Protein AF-A0A925HBS6-F1 (afdb_monomer_lite)

Secondary structure (DSSP, 8-state):
-EEEEEEEEEEEE-SSTT---EEEEEEEEETTS-TT-TTSEEEEEEEE-HHHHHHHHHHHHHHHHHHHHHHHHHHHHHH--

pLDDT: mean 77.02, std 11.72, range [42.59, 90.88]

Foldseek 3Di:
DKAKDKDFDPPPFPPDVPGRQTKIWIKIADPVDDPPDDPRIDTPGTRHGPVRSVVVNVVVVVVVVVVVVVVVVVVVVVVVD

Radius of gyration: 17.22 Å; chains: 1; bounding box: 37×28×55 Å

Structure (mmCIF, N/CA/C/O backbone):
data_AF-A0A925HBS6-F1
#
_entry.id   AF-A0A925HBS6-F1
#
loop_
_atom_site.group_PDB
_atom_site.id
_atom_site.type_symbol
_atom_site.label_atom_id
_atom_site.label_alt_id
_atom_site.label_comp_id
_atom_site.label_asym_id
_atom_site.label_entity_id
_atom_site.label_seq_id
_atom_site.pdbx_PDB_ins_code
_atom_site.Cartn_x
_atom_site.Cartn_y
_atom_site.Cartn_z
_atom_site.occupancy
_atom_site.B_iso_or_equiv
_atom_site.auth_seq_id
_atom_site.auth_comp_id
_atom_site.auth_asym_id
_atom_site.auth_atom_id
_atom_site.pdbx_PDB_model_num
ATOM 1 N N . MET A 1 1 ? 5.685 -7.195 -11.684 1.00 76.81 1 MET A N 1
ATOM 2 C CA . MET A 1 1 ? 5.339 -5.824 -11.263 1.00 76.81 1 MET A CA 1
ATOM 3 C C . MET A 1 1 ? 4.730 -5.927 -9.880 1.00 76.81 1 MET A C 1
ATOM 5 O O . MET A 1 1 ? 4.082 -6.940 -9.611 1.00 76.81 1 MET A O 1
ATOM 9 N N . PHE A 1 2 ? 5.025 -4.991 -8.984 1.00 81.31 2 PHE A N 1
ATOM 10 C CA . PHE A 1 2 ? 4.430 -5.010 -7.655 1.00 81.31 2 PHE A CA 1
ATOM 11 C C . PHE A 1 2 ? 3.399 -3.887 -7.564 1.00 81.31 2 PHE A C 1
ATOM 13 O O . PHE A 1 2 ? 3.450 -2.905 -8.288 1.00 81.31 2 PHE A O 1
ATOM 20 N N . ILE A 1 3 ? 2.382 -4.081 -6.737 1.00 81.50 3 ILE A N 1
ATOM 21 C CA . ILE A 1 3 ? 1.443 -3.021 -6.386 1.00 81.50 3 ILE A CA 1
ATOM 22 C C . ILE A 1 3 ? 1.416 -2.948 -4.874 1.00 81.50 3 ILE A C 1
ATOM 24 O O . ILE A 1 3 ? 1.231 -3.965 -4.197 1.00 81.50 3 ILE A O 1
ATOM 28 N N . TYR A 1 4 ? 1.599 -1.745 -4.352 1.00 85.88 4 TYR A N 1
ATOM 29 C CA . TYR A 1 4 ? 1.483 -1.461 -2.934 1.00 85.88 4 TYR A CA 1
ATOM 30 C C . TYR A 1 4 ? 0.070 -0.948 -2.6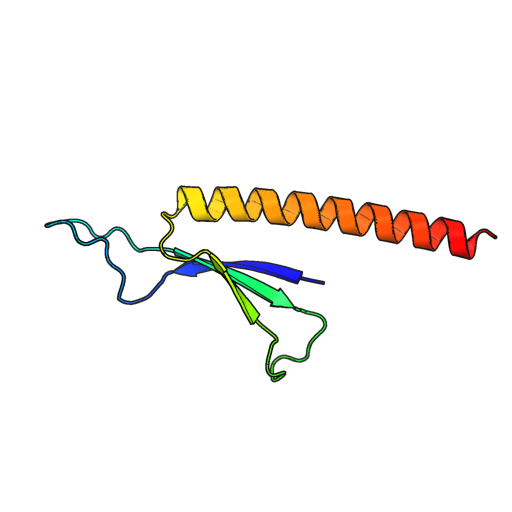52 1.00 85.88 4 TYR A C 1
ATOM 32 O O . TYR A 1 4 ? -0.436 -0.074 -3.350 1.00 85.88 4 TYR A O 1
ATOM 40 N N . THR A 1 5 ? -0.591 -1.521 -1.649 1.00 85.25 5 THR A N 1
ATOM 41 C CA . THR A 1 5 ? -1.978 -1.186 -1.286 1.00 85.25 5 THR A CA 1
ATOM 42 C C . THR A 1 5 ? -2.111 -0.914 0.207 1.00 85.25 5 THR A C 1
ATOM 44 O O . THR A 1 5 ? -1.517 -1.624 1.023 1.00 85.25 5 THR A O 1
ATOM 47 N N . VAL A 1 6 ? -2.883 0.121 0.555 1.00 86.88 6 VAL A N 1
ATOM 48 C CA . VAL A 1 6 ? -3.308 0.386 1.932 1.00 86.88 6 VAL A CA 1
ATOM 49 C C . VAL A 1 6 ? -4.494 -0.526 2.225 1.00 86.88 6 VAL A C 1
ATOM 51 O O . VAL A 1 6 ? -5.463 -0.554 1.468 1.00 86.88 6 VAL A O 1
ATOM 54 N N . GLN A 1 7 ? -4.438 -1.266 3.327 1.00 86.12 7 GLN A N 1
ATOM 55 C CA . GLN A 1 7 ? -5.554 -2.078 3.795 1.00 86.12 7 GLN A CA 1
ATOM 56 C C . GLN A 1 7 ? -5.867 -1.757 5.255 1.00 86.12 7 GLN A C 1
ATOM 58 O O . GLN A 1 7 ? -4.988 -1.834 6.111 1.00 86.12 7 GLN A O 1
ATOM 63 N N . ALA A 1 8 ? -7.133 -1.460 5.545 1.00 84.19 8 ALA A N 1
ATOM 64 C CA . ALA A 1 8 ? -7.626 -1.348 6.913 1.00 84.19 8 ALA A CA 1
ATOM 65 C C . ALA A 1 8 ? -7.484 -2.689 7.654 1.00 84.19 8 ALA A C 1
ATOM 67 O O . ALA A 1 8 ? -7.779 -3.7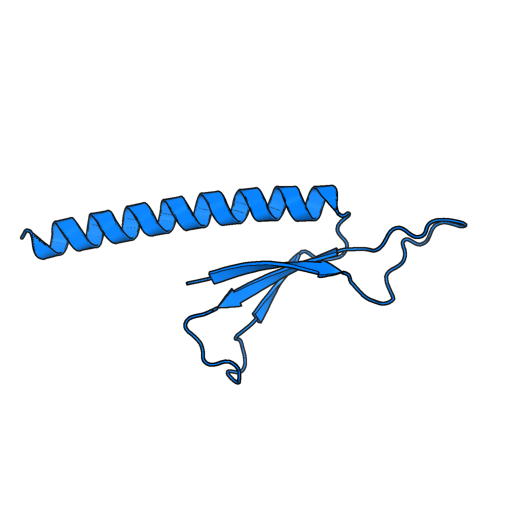55 7.104 1.00 84.19 8 ALA A O 1
ATOM 68 N N . MET A 1 9 ? -7.033 -2.645 8.905 1.00 82.56 9 MET A N 1
ATOM 69 C CA . MET A 1 9 ? -6.922 -3.812 9.771 1.00 82.56 9 MET A CA 1
ATOM 70 C C . MET A 1 9 ? -8.212 -3.986 10.577 1.00 82.56 9 MET A C 1
ATOM 72 O O . MET A 1 9 ? -8.444 -3.231 11.523 1.00 82.56 9 MET A O 1
ATOM 76 N N . PRO A 1 10 ? -9.058 -4.982 10.252 1.00 70.00 10 PRO A N 1
ATOM 77 C CA . PRO A 1 10 ? -10.255 -5.236 11.040 1.00 70.00 10 PRO A CA 1
ATOM 78 C C . PRO A 1 10 ? -9.862 -5.648 12.465 1.00 70.00 10 PRO A C 1
ATOM 80 O O . PRO A 1 10 ? -8.959 -6.461 12.657 1.00 70.00 10 PRO A O 1
ATOM 83 N N . GLY A 1 11 ? -10.526 -5.070 13.468 1.00 67.94 11 GLY A N 1
ATOM 84 C CA . GLY A 1 11 ? -10.312 -5.396 14.884 1.00 67.94 11 GLY A CA 1
ATOM 85 C C . GLY A 1 11 ? -9.131 -4.692 15.565 1.00 67.94 11 GLY A C 1
ATOM 86 O O . GLY A 1 11 ? -9.039 -4.750 16.787 1.00 67.94 11 GLY A O 1
ATOM 87 N N . GLN A 1 12 ? -8.273 -3.975 14.830 1.00 62.31 12 GLN A N 1
ATOM 88 C CA . GLN A 1 12 ? -7.290 -3.063 15.425 1.00 62.31 12 GLN A CA 1
ATOM 89 C C . GLN A 1 12 ? -7.837 -1.636 15.434 1.00 62.31 12 GLN A C 1
ATOM 91 O O . GLN A 1 12 ? -7.473 -0.802 14.607 1.00 62.31 12 GLN A O 1
ATOM 96 N N . LYS A 1 13 ? -8.755 -1.382 16.372 1.00 60.84 13 LYS A N 1
ATOM 97 C CA . LYS A 1 13 ? -9.060 -0.020 16.821 1.00 60.84 13 LYS A CA 1
ATOM 98 C C . LYS A 1 13 ? -7.955 0.391 17.797 1.00 60.84 13 LYS A C 1
ATOM 100 O O . LYS A 1 13 ? -7.557 -0.434 18.625 1.00 60.84 13 LYS A O 1
ATOM 105 N N . ALA A 1 14 ? -7.415 1.601 17.672 1.00 54.41 14 ALA A N 1
ATOM 106 C CA . ALA A 1 14 ? -6.413 2.104 18.607 1.00 54.41 14 ALA A CA 1
ATOM 107 C C . ALA A 1 14 ? -6.937 1.975 20.051 1.00 54.41 14 ALA A C 1
ATOM 109 O O . ALA A 1 14 ? -8.072 2.343 20.343 1.00 54.41 14 ALA A O 1
ATOM 110 N N . LYS A 1 15 ? -6.139 1.385 20.951 1.00 51.84 15 LYS A N 1
ATOM 111 C CA . LYS A 1 15 ? -6.477 1.250 22.376 1.00 51.84 15 LYS A CA 1
ATOM 112 C C . LYS A 1 15 ? -6.393 2.622 23.058 1.00 51.84 15 LYS A C 1
ATOM 114 O O . LYS A 1 15 ? -5.435 2.881 23.771 1.00 51.84 15 LYS A O 1
ATOM 119 N N . PHE A 1 16 ? -7.366 3.490 22.829 1.00 47.38 16 PHE A N 1
ATOM 120 C CA . PHE A 1 16 ? -7.629 4.657 23.665 1.00 47.38 16 PHE A CA 1
ATOM 121 C C . PHE A 1 16 ? -9.142 4.777 23.847 1.00 47.38 16 PHE A C 1
ATOM 123 O O . PHE A 1 16 ? -9.905 4.561 22.903 1.00 47.38 16 PHE A O 1
ATOM 130 N N . GLU A 1 17 ? -9.580 5.035 25.081 1.00 42.59 17 GLU A N 1
ATOM 131 C CA . GLU A 1 17 ? -10.995 5.219 25.414 1.00 42.59 17 GLU A CA 1
ATOM 132 C C . GLU A 1 17 ? -11.591 6.329 24.539 1.00 42.59 17 GLU A C 1
ATOM 134 O O . GLU A 1 17 ? -11.271 7.502 24.700 1.00 42.59 17 GLU A O 1
ATOM 139 N N . GLY A 1 18 ? -12.437 5.938 23.583 1.00 53.44 18 GLY A N 1
ATOM 140 C CA . GLY A 1 18 ? -13.156 6.850 22.691 1.00 53.44 18 GLY A CA 1
ATOM 141 C C . GLY A 1 18 ? -12.665 6.902 21.243 1.00 53.44 18 GLY A C 1
ATOM 142 O O . GLY A 1 18 ? -13.355 7.491 20.413 1.00 53.44 18 GLY A O 1
ATOM 143 N N . ASP A 1 19 ? -11.545 6.262 20.896 1.00 52.22 19 ASP A N 1
ATOM 144 C CA . ASP A 1 19 ? -10.960 6.428 19.565 1.00 52.22 19 ASP A CA 1
ATOM 145 C C . ASP A 1 19 ? -11.356 5.303 18.586 1.00 52.22 19 ASP A C 1
ATOM 147 O O . ASP A 1 19 ? -11.145 4.109 18.814 1.00 52.22 19 ASP A O 1
ATOM 151 N N . THR A 1 20 ? -11.954 5.692 17.458 1.00 56.34 20 THR A N 1
ATOM 152 C CA . THR A 1 20 ? -12.244 4.803 16.318 1.00 56.34 20 THR A CA 1
ATOM 153 C C . THR A 1 20 ? -11.146 4.872 15.261 1.00 56.34 20 THR A C 1
ATOM 155 O O . THR A 1 20 ? -11.395 4.582 14.094 1.00 56.34 20 THR A O 1
ATOM 158 N N . SER A 1 21 ? -9.915 5.197 15.658 1.00 65.62 21 SER A N 1
ATOM 159 C CA . SER A 1 21 ? -8.748 5.138 14.781 1.00 65.62 21 SER A CA 1
ATOM 160 C C . SER A 1 21 ? -8.520 3.708 14.287 1.00 65.62 21 SER A C 1
ATOM 162 O O . SER A 1 21 ? -8.092 2.808 15.020 1.00 65.62 21 SER A O 1
ATOM 164 N N . ILE A 1 22 ? -8.902 3.485 13.029 1.00 77.44 22 ILE A N 1
ATOM 165 C CA . ILE A 1 22 ? -8.665 2.256 12.278 1.00 77.44 22 ILE A CA 1
ATOM 166 C C . ILE A 1 22 ? -7.174 2.208 11.971 1.00 77.44 22 ILE A C 1
ATOM 168 O O . ILE A 1 22 ? -6.655 3.104 11.314 1.00 77.44 22 ILE A O 1
ATOM 172 N N . LYS A 1 23 ? -6.492 1.144 12.389 1.00 84.81 23 LYS A N 1
ATOM 173 C CA . LYS A 1 23 ? -5.110 0.914 11.966 1.00 84.81 23 LYS A CA 1
ATOM 174 C C . LYS A 1 23 ? -5.057 0.386 10.538 1.00 84.81 23 LYS A C 1
ATOM 176 O O . LYS A 1 23 ? -5.907 -0.397 10.106 1.00 84.81 23 LYS A O 1
ATOM 181 N N . TYR A 1 24 ? -4.019 0.764 9.813 1.00 85.12 24 TYR A N 1
ATOM 182 C CA . TYR A 1 24 ? -3.777 0.377 8.434 1.00 85.12 24 TYR A CA 1
ATOM 183 C C . TYR A 1 24 ? -2.511 -0.471 8.319 1.00 85.12 24 TYR A C 1
ATOM 185 O O . TYR A 1 24 ? -1.589 -0.404 9.130 1.00 85.12 24 TYR A O 1
ATOM 193 N N . ARG A 1 25 ? -2.467 -1.300 7.279 1.00 89.88 25 ARG A N 1
ATOM 194 C CA . ARG A 1 25 ? -1.272 -2.029 6.854 1.00 89.88 25 ARG A CA 1
ATOM 195 C C . ARG A 1 25 ? -0.991 -1.768 5.390 1.00 89.88 25 ARG A C 1
ATOM 197 O O . ARG A 1 25 ? -1.915 -1.579 4.599 1.00 89.88 25 ARG A O 1
ATOM 204 N N . ILE A 1 26 ? 0.276 -1.858 5.023 1.00 90.06 26 ILE A N 1
ATOM 205 C CA . ILE A 1 26 ? 0.708 -1.815 3.632 1.00 90.06 26 ILE A CA 1
ATOM 206 C C . ILE A 1 26 ? 0.987 -3.237 3.178 1.00 90.06 26 ILE A C 1
ATOM 208 O O . ILE A 1 26 ? 1.805 -3.953 3.765 1.00 90.06 26 ILE A O 1
ATOM 212 N N . LYS A 1 27 ? 0.306 -3.642 2.109 1.00 89.94 27 LYS A N 1
ATOM 213 C CA . LYS A 1 27 ? 0.545 -4.914 1.432 1.00 89.94 27 LYS A CA 1
ATOM 214 C C . LYS A 1 27 ? 1.172 -4.683 0.075 1.00 89.94 27 LYS A C 1
ATOM 216 O O . LYS A 1 27 ? 0.673 -3.883 -0.713 1.00 89.94 27 LYS A O 1
ATOM 221 N N . ARG A 1 28 ? 2.214 -5.453 -0.213 1.00 89.31 28 ARG A N 1
ATOM 222 C CA . ARG A 1 28 ? 2.804 -5.589 -1.539 1.00 89.31 28 ARG A CA 1
ATOM 223 C C . ARG A 1 28 ? 2.198 -6.800 -2.226 1.00 89.31 28 ARG A C 1
ATOM 225 O O . ARG A 1 28 ? 2.203 -7.890 -1.664 1.00 89.31 28 ARG A O 1
ATOM 232 N N . VAL A 1 29 ? 1.704 -6.621 -3.442 1.00 86.19 29 VAL A N 1
ATOM 233 C CA . VAL A 1 29 ? 1.122 -7.684 -4.264 1.00 86.19 29 VAL A CA 1
ATOM 234 C C . VAL A 1 29 ? 1.945 -7.836 -5.533 1.00 86.19 29 VAL A C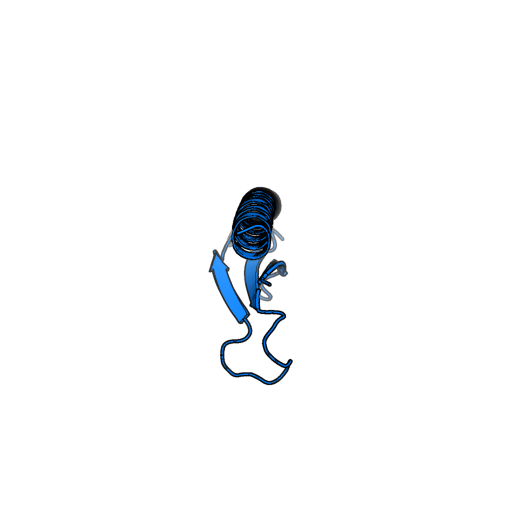 1
ATOM 236 O O . VAL A 1 29 ? 2.095 -6.881 -6.287 1.00 86.19 29 VAL A O 1
ATOM 239 N N . ASN A 1 30 ? 2.469 -9.032 -5.792 1.00 83.81 30 ASN A N 1
ATOM 240 C CA . ASN A 1 30 ? 3.108 -9.351 -7.063 1.00 83.81 30 ASN A CA 1
ATOM 241 C C . ASN A 1 30 ? 2.032 -9.638 -8.115 1.00 83.81 30 ASN A C 1
ATOM 243 O O . ASN A 1 30 ? 1.320 -10.641 -8.033 1.00 83.81 30 ASN A O 1
ATOM 247 N N . THR A 1 31 ? 1.908 -8.766 -9.112 1.00 77.81 31 THR A N 1
ATOM 248 C CA . THR A 1 31 ? 0.903 -8.900 -10.176 1.00 77.81 31 THR A CA 1
ATOM 249 C C . THR A 1 31 ? 1.320 -9.837 -11.299 1.00 77.81 31 THR A C 1
ATOM 251 O O . THR A 1 31 ? 0.469 -10.247 -12.079 1.00 77.81 31 THR A O 1
ATOM 254 N N . ALA A 1 32 ? 2.598 -10.224 -11.368 1.00 74.56 32 ALA A N 1
ATOM 255 C CA . ALA A 1 32 ? 3.057 -11.236 -12.318 1.00 74.56 32 ALA A CA 1
ATOM 256 C C . ALA A 1 32 ? 2.678 -12.661 -11.876 1.00 74.56 32 ALA A C 1
ATOM 258 O O . ALA A 1 32 ? 2.691 -13.587 -12.681 1.00 74.56 32 ALA A O 1
ATOM 259 N N . MET A 1 33 ? 2.339 -12.848 -10.597 1.00 69.31 33 MET A N 1
ATOM 260 C CA . MET A 1 33 ? 1.890 -14.133 -10.073 1.00 69.31 33 MET A CA 1
ATOM 261 C C . MET A 1 33 ? 0.370 -14.262 -10.212 1.00 69.31 33 MET A C 1
ATOM 263 O O . MET A 1 33 ? -0.382 -13.374 -9.803 1.00 69.31 33 MET A O 1
ATOM 267 N N . SER A 1 34 ? -0.082 -15.397 -10.758 1.00 62.22 34 SER A N 1
ATOM 268 C CA . SER A 1 34 ? -1.505 -15.751 -10.844 1.00 62.22 34 SER A CA 1
ATOM 269 C C . SER A 1 34 ? -2.195 -15.614 -9.484 1.00 62.22 34 SER A C 1
ATOM 271 O O . SER A 1 34 ? -1.593 -15.849 -8.433 1.00 62.22 34 SER A O 1
ATOM 273 N N . ALA A 1 35 ? -3.483 -15.260 -9.501 1.00 63.16 35 ALA A N 1
ATOM 274 C CA . ALA A 1 35 ? -4.244 -14.883 -8.315 1.00 63.16 35 ALA A CA 1
ATOM 275 C C . ALA A 1 35 ? -4.252 -15.922 -7.180 1.00 63.16 35 ALA A C 1
ATOM 277 O O . ALA A 1 35 ? -4.484 -15.548 -6.031 1.00 63.16 35 ALA A O 1
ATOM 278 N N . LYS A 1 36 ? -3.971 -17.191 -7.498 1.00 63.53 36 LYS A N 1
ATOM 279 C CA . LYS A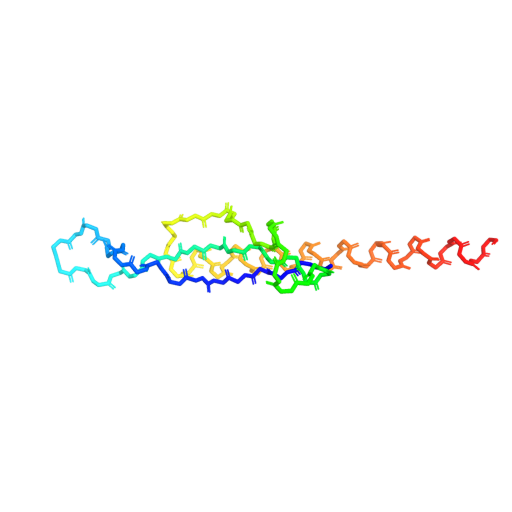 1 36 ? -3.953 -18.333 -6.573 1.00 63.53 36 LYS A CA 1
ATOM 280 C C . LYS A 1 36 ? -2.548 -18.753 -6.107 1.00 63.53 36 LYS A C 1
ATOM 282 O O . LYS A 1 36 ? -2.423 -19.734 -5.381 1.00 63.53 36 LYS A O 1
ATOM 287 N N . GLY A 1 37 ? -1.491 -18.047 -6.513 1.00 63.44 37 GLY A N 1
ATOM 288 C CA . GLY A 1 37 ? -0.119 -18.376 -6.122 1.00 63.44 37 GLY A CA 1
ATOM 289 C C . GLY A 1 37 ? 0.144 -18.112 -4.636 1.00 63.44 37 GLY A C 1
ATOM 290 O O . GLY A 1 37 ? -0.010 -16.985 -4.159 1.00 63.44 37 GLY A O 1
ATOM 291 N N . LYS A 1 38 ? 0.587 -19.138 -3.899 1.00 61.09 38 LYS A N 1
ATOM 292 C CA . LYS A 1 38 ? 1.135 -18.986 -2.540 1.00 61.09 38 LYS A CA 1
ATOM 293 C C . LYS A 1 38 ? 2.313 -17.995 -2.620 1.00 61.09 38 LYS A C 1
ATOM 295 O O . LYS A 1 38 ? 3.207 -18.194 -3.434 1.00 61.09 38 LYS A O 1
ATOM 300 N N . GLY A 1 39 ? 2.282 -16.904 -1.848 1.00 66.81 39 GLY A N 1
ATOM 301 C CA . GLY A 1 39 ? 3.306 -15.841 -1.898 1.00 66.81 39 GLY A CA 1
ATOM 302 C C . GLY A 1 39 ? 2.980 -14.626 -2.783 1.00 66.81 39 GLY A C 1
ATOM 303 O O . GLY A 1 39 ? 3.809 -13.735 -2.923 1.00 66.81 39 GLY A O 1
ATOM 304 N N . ARG A 1 40 ? 1.767 -14.538 -3.349 1.00 80.38 40 ARG A N 1
ATOM 305 C CA . ARG A 1 40 ? 1.333 -13.380 -4.156 1.00 80.38 40 ARG A CA 1
ATOM 306 C C . ARG A 1 40 ? 1.345 -12.053 -3.388 1.00 80.38 40 ARG A C 1
ATOM 308 O O . ARG A 1 40 ? 1.543 -11.008 -4.000 1.00 80.38 40 ARG A O 1
ATOM 315 N N . SER A 1 41 ? 1.089 -12.079 -2.082 1.00 81.44 41 SER A N 1
ATOM 316 C CA . SER A 1 41 ? 1.008 -10.880 -1.249 1.00 81.44 41 SER A CA 1
ATOM 317 C C . SER A 1 41 ? 1.902 -10.982 -0.025 1.00 81.44 41 SER A C 1
ATOM 319 O O . SER A 1 41 ? 1.869 -11.997 0.668 1.00 81.44 41 SER A O 1
ATOM 321 N N . GLU A 1 42 ? 2.596 -9.898 0.289 1.00 87.06 42 GLU A N 1
ATOM 322 C CA . GLU A 1 42 ? 3.454 -9.763 1.459 1.00 87.06 42 GLU A CA 1
ATOM 323 C C . GLU A 1 42 ? 3.055 -8.518 2.257 1.00 87.06 42 GLU A C 1
ATOM 325 O O . GLU A 1 42 ? 2.704 -7.484 1.684 1.00 87.06 42 GLU A O 1
ATOM 330 N N . ILE A 1 43 ? 3.064 -8.624 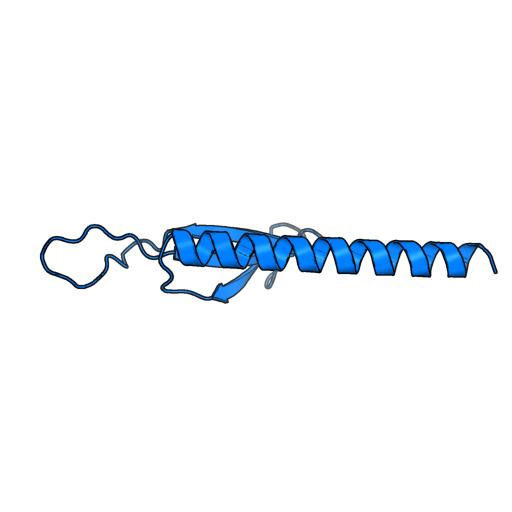3.586 1.00 88.31 43 ILE A N 1
ATOM 331 C CA . ILE A 1 43 ? 2.842 -7.480 4.476 1.00 88.31 43 ILE A CA 1
ATOM 332 C C . ILE A 1 43 ? 4.183 -6.777 4.651 1.00 88.31 43 ILE A C 1
ATOM 334 O O . ILE A 1 43 ? 5.151 -7.400 5.071 1.00 88.31 43 ILE A O 1
ATOM 338 N N . ILE A 1 44 ? 4.224 -5.487 4.332 1.00 90.88 44 ILE A N 1
ATOM 339 C CA . ILE A 1 44 ? 5.442 -4.672 4.423 1.00 90.88 44 ILE A CA 1
ATOM 340 C C . ILE A 1 44 ? 5.512 -3.948 5.767 1.00 90.88 44 ILE A C 1
ATOM 342 O O . ILE A 1 44 ? 6.578 -3.813 6.364 1.00 90.88 44 ILE A O 1
ATOM 346 N N . ARG A 1 45 ? 4.362 -3.455 6.228 1.00 88.25 45 ARG A N 1
ATOM 347 C CA . ARG A 1 45 ? 4.214 -2.694 7.468 1.00 88.25 45 ARG A CA 1
ATOM 348 C C . ARG A 1 45 ? 2.783 -2.841 7.973 1.00 88.25 45 ARG A C 1
ATOM 350 O O . ARG A 1 45 ? 1.863 -2.934 7.156 1.00 88.25 45 ARG A O 1
ATOM 357 N N . ASP A 1 46 ? 2.590 -2.837 9.281 1.00 89.38 46 ASP A N 1
ATOM 358 C CA . ASP A 1 46 ? 1.284 -2.879 9.932 1.00 89.38 46 ASP A CA 1
ATOM 359 C C . ASP A 1 46 ? 1.175 -1.833 11.051 1.00 89.38 46 ASP A C 1
ATOM 361 O O . ASP A 1 46 ? 2.125 -1.096 11.316 1.00 89.38 46 ASP A O 1
ATOM 365 N N . ASN A 1 47 ? -0.016 -1.745 11.653 1.00 86.00 47 ASN A N 1
ATOM 366 C CA . ASN A 1 47 ? -0.323 -0.852 12.771 1.00 86.00 47 ASN A CA 1
ATOM 367 C C . ASN A 1 47 ? -0.050 0.644 12.492 1.00 86.00 47 ASN A C 1
ATOM 369 O O . ASN A 1 47 ? 0.329 1.395 13.390 1.00 86.00 47 ASN A O 1
ATOM 373 N N . LEU A 1 48 ? -0.252 1.077 11.248 1.00 85.12 48 LEU A N 1
ATOM 374 C CA . LEU A 1 48 ? -0.051 2.460 10.816 1.00 85.12 48 LEU A CA 1
ATOM 375 C C . LEU A 1 48 ? -1.323 3.292 10.978 1.00 85.12 48 LEU A C 1
ATOM 377 O O . LEU A 1 48 ? -2.428 2.760 10.863 1.00 85.12 48 LEU A O 1
ATOM 381 N N . GLU A 1 49 ? -1.172 4.598 11.173 1.00 87.38 49 GLU A N 1
ATOM 382 C CA . GLU A 1 49 ? -2.256 5.545 10.907 1.00 87.38 49 GLU A CA 1
ATOM 383 C C . GLU A 1 49 ? -2.481 5.694 9.394 1.00 87.38 49 GLU A C 1
ATOM 385 O O . GLU A 1 49 ? -1.654 5.275 8.575 1.00 87.38 49 GLU A O 1
ATOM 390 N N . TYR A 1 50 ? -3.624 6.263 8.999 1.00 83.44 50 TYR A N 1
ATOM 391 C CA . TYR A 1 50 ? -3.948 6.430 7.578 1.00 83.44 50 TYR A CA 1
ATOM 392 C C . TYR A 1 50 ? -2.906 7.287 6.849 1.00 83.44 50 TYR A C 1
ATOM 394 O O . TYR A 1 50 ? -2.443 6.906 5.774 1.00 83.44 50 TYR A O 1
ATOM 402 N N . GLU A 1 51 ? -2.525 8.421 7.440 1.00 85.56 51 GLU A N 1
ATOM 403 C CA . GLU A 1 51 ? -1.586 9.372 6.838 1.00 85.56 51 GLU A CA 1
ATOM 404 C C . GLU A 1 51 ? -0.206 8.735 6.633 1.00 85.56 51 GLU A C 1
ATOM 406 O O . GLU A 1 51 ? 0.309 8.750 5.512 1.00 85.56 51 GLU A O 1
ATOM 411 N N . ASP A 1 52 ? 0.313 8.047 7.656 1.00 88.06 52 ASP A N 1
ATOM 412 C CA . ASP A 1 52 ? 1.567 7.287 7.581 1.00 88.06 52 ASP A CA 1
ATOM 413 C C . ASP A 1 52 ? 1.519 6.214 6.485 1.00 88.06 52 ASP A C 1
ATOM 415 O O . ASP A 1 52 ? 2.466 6.027 5.715 1.00 88.06 52 ASP A O 1
ATOM 419 N N . ALA A 1 53 ? 0.398 5.489 6.391 1.00 86.50 53 ALA A N 1
ATOM 420 C CA . ALA A 1 53 ? 0.225 4.442 5.393 1.00 86.50 53 ALA A CA 1
ATOM 421 C C . ALA A 1 53 ? 0.210 5.001 3.962 1.00 86.50 53 ALA A C 1
ATOM 423 O O . ALA A 1 53 ? 0.787 4.390 3.056 1.00 86.50 53 ALA A O 1
ATOM 424 N N . VAL A 1 54 ? -0.427 6.156 3.753 1.00 86.69 54 VAL A N 1
ATOM 425 C CA . VAL A 1 54 ? -0.482 6.839 2.454 1.00 86.69 54 VAL A CA 1
ATOM 426 C C . VAL A 1 54 ? 0.884 7.399 2.066 1.00 86.69 54 VAL A C 1
ATOM 428 O O . VAL A 1 54 ? 1.293 7.245 0.912 1.00 86.69 54 VAL A O 1
ATOM 431 N N . GLU A 1 55 ? 1.602 8.023 3.001 1.00 90.50 55 GLU A N 1
ATOM 432 C CA . GLU A 1 55 ? 2.934 8.577 2.748 1.00 90.50 55 GLU A CA 1
ATOM 433 C C . GLU A 1 55 ? 3.924 7.483 2.332 1.00 90.50 55 GLU A C 1
ATOM 435 O O . GLU A 1 55 ? 4.587 7.590 1.294 1.00 90.50 55 GLU A O 1
ATOM 440 N N . LEU A 1 56 ? 3.940 6.369 3.066 1.00 88.81 56 LEU A N 1
ATOM 441 C CA . LEU A 1 56 ? 4.777 5.215 2.743 1.00 88.81 56 LEU A CA 1
ATOM 442 C C . LEU A 1 56 ? 4.453 4.634 1.361 1.00 88.81 56 LEU A C 1
ATOM 444 O O . LEU A 1 56 ? 5.366 4.300 0.605 1.00 88.81 56 LEU A O 1
ATOM 448 N N . ILE A 1 57 ? 3.172 4.542 0.989 1.00 88.06 57 ILE A N 1
ATOM 449 C CA . ILE A 1 57 ? 2.788 4.047 -0.340 1.00 88.06 57 ILE A CA 1
ATOM 450 C C . ILE A 1 57 ? 3.230 4.970 -1.468 1.00 88.06 57 ILE A C 1
ATOM 452 O O . ILE A 1 57 ? 3.702 4.479 -2.495 1.00 88.06 57 ILE A O 1
ATOM 456 N N . LYS A 1 58 ? 3.130 6.290 -1.281 1.00 88.44 58 LYS A N 1
ATOM 457 C CA . LYS A 1 58 ? 3.652 7.256 -2.255 1.00 88.44 58 LYS A CA 1
ATOM 458 C C . LYS A 1 58 ? 5.155 7.055 -2.445 1.00 88.44 58 LYS A C 1
ATOM 460 O O . LYS A 1 58 ? 5.609 6.956 -3.583 1.00 88.44 58 LYS A O 1
ATOM 465 N N . GLY A 1 59 ? 5.904 6.902 -1.351 1.00 87.31 59 GLY A N 1
ATOM 466 C CA . GLY A 1 59 ? 7.339 6.613 -1.392 1.00 87.31 59 GLY A CA 1
ATOM 467 C C . GLY A 1 59 ? 7.673 5.322 -2.148 1.00 87.31 59 GLY A C 1
ATOM 468 O O . GLY A 1 59 ? 8.553 5.319 -3.012 1.00 87.31 59 GLY A O 1
ATOM 469 N N . PHE A 1 60 ? 6.944 4.233 -1.883 1.00 86.31 60 PHE A N 1
ATOM 470 C CA . PHE A 1 60 ? 7.148 2.964 -2.588 1.00 86.31 60 PHE A CA 1
ATOM 471 C C . PHE A 1 60 ? 6.851 3.063 -4.085 1.00 86.31 60 PHE A C 1
ATOM 473 O O . PHE A 1 60 ? 7.646 2.575 -4.887 1.00 86.31 60 PHE A O 1
ATOM 480 N N . ASN A 1 61 ? 5.761 3.729 -4.469 1.00 79.94 61 ASN A N 1
ATOM 481 C CA . ASN A 1 61 ? 5.395 3.883 -5.876 1.00 79.94 61 ASN A CA 1
ATOM 482 C C . ASN A 1 61 ? 6.436 4.704 -6.651 1.00 79.94 61 ASN A C 1
ATOM 484 O O . ASN A 1 61 ? 6.833 4.296 -7.740 1.00 79.94 61 ASN A O 1
ATOM 488 N N . VAL A 1 62 ? 6.953 5.793 -6.067 1.00 84.75 62 VAL A N 1
ATOM 489 C CA . VAL A 1 62 ? 8.028 6.596 -6.681 1.00 84.75 62 VAL A CA 1
ATOM 490 C C . VAL A 1 62 ? 9.298 5.764 -6.889 1.00 84.75 62 VAL A C 1
ATOM 492 O O . VAL A 1 62 ? 9.956 5.868 -7.926 1.00 84.75 62 VAL A O 1
ATOM 495 N N . MET A 1 63 ? 9.670 4.927 -5.916 1.00 82.88 63 MET A N 1
ATOM 496 C CA . MET A 1 63 ? 10.837 4.053 -6.062 1.00 82.88 63 MET A CA 1
ATOM 497 C C . MET A 1 63 ? 10.619 2.952 -7.103 1.00 82.88 63 MET A C 1
ATOM 499 O O . MET A 1 63 ? 11.546 2.637 -7.853 1.00 82.88 63 MET A O 1
ATOM 503 N N . GLU A 1 64 ? 9.417 2.376 -7.176 1.00 81.62 64 GLU A N 1
ATOM 504 C CA . GLU A 1 64 ? 9.098 1.379 -8.196 1.00 81.62 64 GLU A CA 1
ATOM 505 C C . GLU A 1 64 ? 9.158 1.987 -9.601 1.00 81.62 64 GLU A C 1
ATOM 507 O O . GLU A 1 64 ? 9.799 1.405 -10.475 1.00 81.62 64 GLU A O 1
ATOM 512 N N . GLU A 1 65 ? 8.587 3.175 -9.807 1.00 80.31 65 GLU A N 1
ATOM 513 C CA . GLU A 1 65 ? 8.635 3.889 -11.087 1.00 80.31 65 GLU A CA 1
ATOM 514 C C . GLU A 1 65 ? 10.079 4.152 -11.536 1.00 80.31 65 GLU A C 1
ATOM 516 O O . GLU A 1 65 ? 10.461 3.806 -12.656 1.00 80.31 65 GLU A O 1
ATOM 521 N N . LYS A 1 66 ? 10.931 4.655 -10.631 1.00 81.44 66 LYS A N 1
ATOM 522 C CA . LYS A 1 66 ? 12.367 4.828 -10.904 1.00 81.44 66 LYS A CA 1
ATOM 523 C C . LYS A 1 66 ? 13.041 3.508 -11.283 1.00 81.44 66 LYS A C 1
ATOM 525 O O . LYS A 1 66 ? 13.816 3.460 -12.237 1.00 81.44 66 LYS A O 1
ATOM 530 N N . SER A 1 67 ? 12.740 2.423 -10.565 1.00 76.38 67 SER A N 1
ATOM 531 C CA . SER A 1 67 ? 13.293 1.098 -10.868 1.00 76.38 67 SER A CA 1
ATOM 532 C C . SER A 1 67 ? 12.842 0.587 -12.240 1.00 76.38 67 SER A C 1
ATOM 534 O O . SER A 1 67 ? 13.643 0.001 -12.972 1.00 76.38 67 SER A O 1
ATOM 536 N N . GLN A 1 68 ? 11.585 0.831 -12.621 1.00 76.81 68 GLN A N 1
ATOM 537 C CA . GLN A 1 68 ? 11.071 0.489 -13.946 1.00 76.81 68 GLN A CA 1
ATOM 538 C C . GLN A 1 68 ? 11.755 1.304 -15.049 1.00 76.81 68 GLN A C 1
ATOM 540 O O . GLN A 1 68 ? 12.156 0.718 -16.055 1.00 76.81 68 GLN A O 1
ATOM 545 N N . GLY A 1 69 ? 11.973 2.605 -14.835 1.00 75.50 69 GLY A N 1
ATOM 546 C CA . GLY A 1 69 ? 12.719 3.464 -15.758 1.00 75.50 69 GLY A CA 1
ATOM 547 C C . GLY A 1 69 ? 14.131 2.940 -16.033 1.00 75.50 69 GLY A C 1
ATOM 548 O O . GLY A 1 69 ? 14.510 2.767 -17.191 1.00 75.50 69 GLY A O 1
ATOM 549 N N . ILE A 1 70 ? 14.872 2.574 -14.981 1.00 77.75 70 ILE A N 1
ATOM 550 C CA . ILE A 1 70 ? 16.223 1.999 -15.108 1.00 77.75 70 ILE A CA 1
ATOM 551 C C . ILE A 1 70 ? 16.186 0.671 -15.877 1.00 77.75 70 ILE A C 1
ATOM 553 O O . ILE A 1 70 ? 16.990 0.455 -16.780 1.00 77.75 70 ILE A O 1
ATOM 557 N N . ARG A 1 71 ? 15.238 -0.225 -15.569 1.00 77.19 71 ARG A N 1
ATOM 558 C CA . ARG A 1 71 ? 15.105 -1.503 -16.296 1.00 77.19 71 ARG A CA 1
ATOM 559 C C . ARG A 1 71 ? 14.798 -1.291 -17.778 1.00 77.19 71 ARG A C 1
ATOM 561 O O . ARG A 1 71 ? 15.351 -2.004 -18.612 1.00 77.19 71 ARG A O 1
ATOM 568 N N . ALA A 1 72 ? 13.939 -0.327 -18.102 1.00 76.94 72 ALA A N 1
ATOM 569 C CA . ALA A 1 72 ? 13.595 0.011 -19.479 1.00 76.94 72 ALA A CA 1
ATOM 570 C C . ALA A 1 72 ? 14.783 0.623 -20.240 1.00 76.94 72 ALA A C 1
ATOM 572 O O . ALA A 1 72 ? 14.967 0.343 -21.422 1.00 76.94 72 ALA A O 1
ATOM 573 N N . GLU A 1 73 ? 15.605 1.440 -19.579 1.00 77.25 73 GLU A N 1
ATOM 574 C CA . GLU A 1 73 ? 16.854 1.971 -20.138 1.00 77.25 73 GLU A CA 1
ATOM 575 C C . GLU A 1 73 ? 17.873 0.859 -20.421 1.00 77.25 73 GLU A C 1
ATOM 577 O O . GLU A 1 73 ? 18.366 0.745 -21.541 1.00 77.25 73 GLU A O 1
ATOM 582 N N . VAL A 1 74 ? 18.120 -0.023 -19.447 1.00 79.25 74 VAL A N 1
ATOM 583 C CA . VAL A 1 74 ? 19.040 -1.163 -19.602 1.00 79.25 74 VAL A CA 1
ATOM 584 C C . VAL A 1 74 ? 18.583 -2.096 -20.728 1.00 79.25 74 VAL A C 1
ATOM 586 O O . VAL A 1 74 ? 19.397 -2.545 -21.533 1.00 79.25 74 VAL A O 1
ATOM 589 N N . ALA A 1 75 ? 17.279 -2.367 -20.831 1.00 79.00 75 ALA A N 1
ATOM 590 C CA . ALA A 1 75 ? 16.727 -3.172 -21.920 1.00 79.00 75 ALA A CA 1
ATOM 591 C C . ALA A 1 75 ? 16.916 -2.507 -23.295 1.00 79.00 75 ALA A C 1
ATOM 593 O O . ALA A 1 75 ? 17.245 -3.193 -24.262 1.00 79.00 75 ALA A O 1
ATOM 594 N N . ARG A 1 76 ? 16.756 -1.177 -23.384 1.00 75.94 76 ARG A N 1
ATOM 595 C CA . ARG A 1 76 ? 17.014 -0.413 -24.616 1.00 75.94 76 ARG A CA 1
ATOM 596 C C . ARG A 1 76 ? 18.486 -0.453 -25.016 1.00 75.94 76 ARG A C 1
ATOM 598 O O . ARG A 1 76 ? 18.768 -0.713 -26.179 1.00 75.94 76 ARG A O 1
ATOM 605 N N . GLN A 1 77 ? 1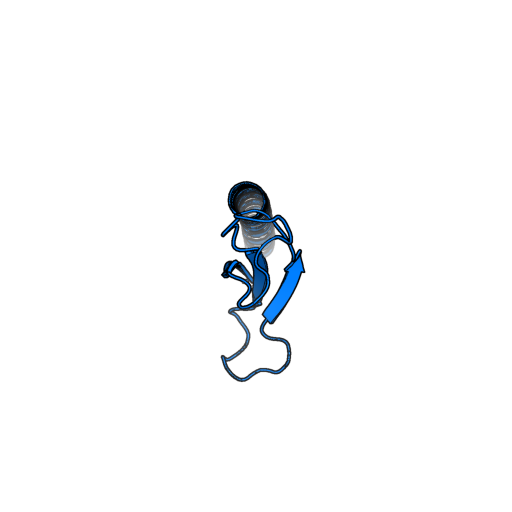9.408 -0.270 -24.070 1.00 73.19 77 GLN A N 1
ATOM 606 C CA . GLN A 1 77 ? 20.848 -0.363 -24.341 1.00 73.19 77 GLN A CA 1
ATOM 607 C C . GLN A 1 77 ? 21.249 -1.756 -24.836 1.00 73.19 77 GLN A C 1
ATOM 609 O O . GLN A 1 77 ? 22.002 -1.870 -25.796 1.00 73.19 77 GLN A O 1
ATOM 614 N N . LYS A 1 78 ? 20.694 -2.817 -24.238 1.00 73.75 78 LYS A N 1
ATOM 615 C CA . LYS A 1 78 ? 20.982 -4.199 -24.642 1.00 73.75 78 LYS A CA 1
ATOM 616 C C . LYS A 1 78 ? 20.459 -4.551 -26.040 1.00 73.75 78 LYS A C 1
ATOM 618 O O . LYS A 1 78 ? 21.085 -5.351 -26.716 1.00 73.75 78 LYS A O 1
ATOM 623 N N . ASN A 1 79 ? 19.334 -3.973 -26.461 1.00 70.69 79 ASN A N 1
ATOM 624 C CA . ASN A 1 79 ? 18.782 -4.180 -27.806 1.00 70.69 79 ASN A CA 1
ATOM 625 C C . ASN A 1 79 ? 19.435 -3.290 -28.880 1.00 70.69 79 ASN A C 1
ATOM 627 O O . ASN A 1 79 ? 19.172 -3.490 -30.062 1.00 70.69 79 ASN A O 1
ATOM 631 N N . ALA A 1 80 ? 20.223 -2.289 -28.478 1.00 65.00 80 ALA A N 1
ATOM 632 C CA . ALA A 1 80 ? 20.939 -1.387 -29.380 1.00 65.00 80 ALA A CA 1
ATOM 633 C C . ALA A 1 80 ? 22.412 -1.791 -29.610 1.00 65.00 80 ALA A C 1
ATOM 635 O O . ALA A 1 80 ? 23.093 -1.121 -30.384 1.00 65.00 80 ALA A O 1
ATOM 636 N N . SER A 1 81 ? 22.901 -2.839 -28.931 1.00 55.31 81 SER A N 1
ATOM 637 C CA . SER A 1 81 ? 24.212 -3.477 -29.161 1.00 55.31 81 SER A CA 1
ATOM 638 C C . SER A 1 81 ? 24.093 -4.759 -29.971 1.00 55.31 81 SER A C 1
ATOM 640 O O . SER A 1 81 ? 23.037 -5.421 -29.869 1.00 55.31 81 SER A O 1
#

Sequence (81 aa):
MFIYTVQAMPGQKAKFEGDTSIKYRIKRVNTAMSAKGKGRSEIIRDNLEYEDAVELIKGFNVMEEKSQGIRAEVARQKNAS